Protein AF-A0A852ZZ56-F1 (afdb_monomer_lite)

Foldseek 3Di:
DDDDDDDDDDDPVVVVVLCVVCVVVVHDSVVSVVVVVVVVVVVVVVVCVVCVVVVVVVVVVVVVVVPDDDPPDDDPVNDDPVRVVVVLVVCCVVPNPPDDPPDPDDDD

Organism: NCBI:txid1892865

pLDDT: mean 88.09, std 14.0, range [38.62, 98.06]

Radius of gyration: 29.55 Å; chains: 1; bounding box: 65×54×64 Å

Structure (mmCIF, N/CA/C/O backbone):
data_AF-A0A852ZZ56-F1
#
_entry.id   AF-A0A852ZZ56-F1
#
loop_
_atom_site.group_PDB
_atom_site.id
_atom_site.type_symbol
_atom_site.label_atom_id
_atom_site.label_alt_id
_atom_site.label_comp_id
_atom_site.label_asym_id
_atom_site.label_entity_id
_atom_site.label_seq_id
_atom_site.pdbx_PDB_ins_code
_atom_site.Cartn_x
_atom_site.Cartn_y
_atom_site.Cartn_z
_atom_site.occupancy
_atom_site.B_iso_or_equiv
_atom_site.auth_seq_id
_atom_site.auth_comp_id
_atom_site.auth_asym_id
_atom_site.auth_atom_id
_atom_site.pdbx_PDB_model_num
ATOM 1 N N . MET A 1 1 ? -12.344 -23.545 17.118 1.00 56.12 1 MET A N 1
ATOM 2 C CA . MET A 1 1 ? -10.995 -22.936 17.160 1.00 56.12 1 MET A CA 1
ATOM 3 C C . MET A 1 1 ? -10.844 -22.202 18.484 1.00 56.12 1 MET A C 1
ATOM 5 O O . MET A 1 1 ? -11.800 -21.551 18.895 1.00 56.12 1 MET A O 1
ATOM 9 N N . ALA A 1 2 ? -9.708 -22.330 19.171 1.00 80.38 2 ALA A N 1
ATOM 10 C CA . ALA A 1 2 ? -9.452 -21.557 20.388 1.00 80.38 2 ALA A CA 1
ATOM 11 C C . ALA A 1 2 ? -9.250 -20.074 20.033 1.00 80.38 2 ALA A C 1
ATOM 13 O O . ALA A 1 2 ? -8.633 -19.765 19.016 1.00 80.38 2 ALA A O 1
ATOM 14 N N . LYS A 1 3 ? -9.789 -19.159 20.848 1.00 85.00 3 LYS A N 1
ATOM 15 C CA . LYS A 1 3 ? -9.543 -17.720 20.6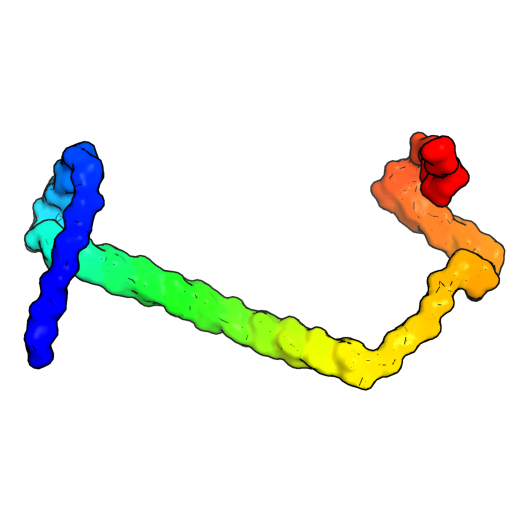86 1.00 85.00 3 LYS A CA 1
ATOM 16 C C . LYS A 1 3 ? -8.148 -17.394 21.226 1.00 85.00 3 LYS A C 1
ATOM 18 O O . LYS A 1 3 ? -7.864 -17.704 22.381 1.00 85.00 3 LYS A O 1
ATOM 23 N N . THR A 1 4 ? -7.310 -16.749 20.420 1.00 92.12 4 THR A N 1
ATOM 24 C CA . THR A 1 4 ? -6.006 -16.232 20.862 1.00 92.12 4 THR A CA 1
ATOM 25 C C . THR A 1 4 ? -6.195 -14.863 21.502 1.00 92.12 4 THR A C 1
ATOM 27 O O . THR A 1 4 ? -6.819 -13.982 20.911 1.00 92.12 4 THR A O 1
ATOM 30 N N . ARG A 1 5 ? -5.673 -14.676 22.717 1.00 92.50 5 ARG A N 1
ATOM 31 C CA . ARG A 1 5 ? -5.722 -13.388 23.416 1.00 92.50 5 ARG A CA 1
ATOM 32 C C . ARG A 1 5 ? -4.470 -12.579 23.101 1.00 92.50 5 ARG A C 1
ATOM 34 O O . ARG A 1 5 ? -3.363 -13.094 23.211 1.00 92.50 5 ARG A O 1
ATOM 41 N N . ILE A 1 6 ? -4.671 -11.308 22.777 1.00 91.00 6 ILE A N 1
ATOM 42 C CA . ILE A 1 6 ? -3.608 -10.328 22.561 1.00 91.00 6 ILE A CA 1
ATOM 43 C C . ILE A 1 6 ? -3.798 -9.219 23.599 1.00 91.00 6 ILE A C 1
ATOM 45 O O . ILE A 1 6 ? -4.931 -8.823 23.881 1.00 91.00 6 ILE A O 1
ATOM 49 N N . SER A 1 7 ? -2.700 -8.754 24.189 1.00 93.69 7 SER A N 1
ATOM 50 C CA . SER A 1 7 ? -2.687 -7.597 25.087 1.00 93.69 7 SER A CA 1
ATOM 51 C C . SER A 1 7 ? -2.060 -6.422 24.353 1.00 93.69 7 SER A C 1
ATOM 53 O O . SER A 1 7 ? -0.975 -6.561 23.795 1.00 93.69 7 SER A O 1
ATOM 55 N N . ILE A 1 8 ? -2.744 -5.280 24.354 1.00 91.44 8 ILE A N 1
ATOM 56 C CA . ILE A 1 8 ? -2.299 -4.057 23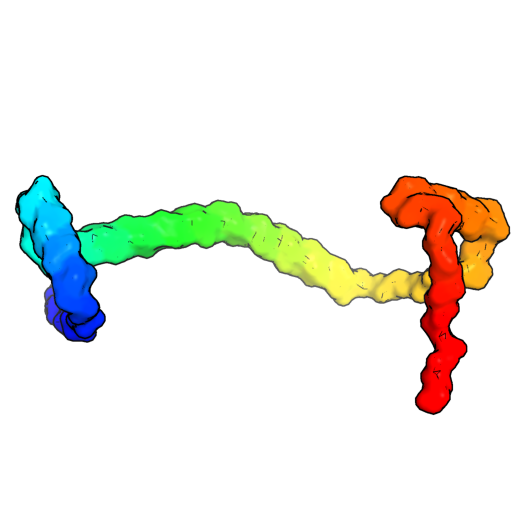.687 1.00 91.44 8 ILE A CA 1
ATOM 57 C C . ILE A 1 8 ? -2.326 -2.944 24.728 1.00 91.44 8 ILE A C 1
ATOM 59 O O . ILE A 1 8 ? -3.349 -2.735 25.383 1.00 91.44 8 ILE A O 1
ATOM 63 N N . SER A 1 9 ? -1.200 -2.258 24.890 1.00 95.19 9 SER A N 1
ATOM 64 C CA . SER A 1 9 ? -1.128 -1.040 25.692 1.00 95.19 9 SER A CA 1
ATOM 65 C C . SER A 1 9 ? -1.582 0.136 24.839 1.00 95.19 9 SER A C 1
ATOM 67 O O . SER A 1 9 ? -1.158 0.264 23.693 1.00 95.19 9 SER A O 1
ATOM 69 N N . LEU A 1 10 ? -2.445 0.976 25.399 1.00 94.88 10 LEU A N 1
ATOM 70 C CA . LEU A 1 10 ? -2.974 2.165 24.744 1.00 94.88 10 LEU A CA 1
ATOM 71 C C . LEU A 1 10 ? -2.720 3.370 25.636 1.00 94.88 10 LEU A C 1
ATOM 73 O O . LEU A 1 10 ? -2.794 3.257 26.864 1.00 94.88 10 LEU A O 1
ATOM 77 N N . ASP A 1 11 ? -2.498 4.520 25.012 1.00 97.69 11 ASP A N 1
ATOM 78 C CA . ASP A 1 11 ? -2.530 5.780 25.738 1.00 97.69 11 ASP A CA 1
ATOM 79 C C . ASP A 1 11 ? -3.932 5.996 26.337 1.00 97.69 11 ASP A C 1
ATOM 81 O O . ASP A 1 11 ? -4.934 5.638 25.700 1.00 97.69 11 ASP A O 1
ATOM 85 N N . PRO A 1 12 ? -4.050 6.582 27.544 1.00 97.31 12 PRO A N 1
ATOM 86 C CA . PRO A 1 12 ? -5.340 6.737 28.218 1.00 97.31 12 PRO A CA 1
ATOM 87 C C . PRO A 1 12 ? -6.392 7.463 27.369 1.00 97.31 12 PRO A C 1
ATOM 89 O O . PRO A 1 12 ? -7.543 7.032 27.310 1.00 97.31 12 PRO A O 1
ATOM 92 N N . GLU A 1 13 ? -5.987 8.516 26.655 1.00 97.75 13 GLU A N 1
ATOM 93 C CA . GLU A 1 13 ? -6.870 9.272 25.759 1.00 97.75 13 GLU A CA 1
ATOM 94 C C . GLU A 1 13 ? -7.363 8.418 24.586 1.00 97.75 13 GLU A C 1
ATOM 96 O O . GLU A 1 13 ? -8.537 8.459 24.216 1.00 97.75 13 GLU A O 1
ATOM 101 N N . GLN A 1 14 ? -6.483 7.595 24.014 1.00 96.94 14 GLN A N 1
ATOM 102 C CA . GLN A 1 14 ? -6.843 6.696 22.924 1.00 96.94 14 GLN A CA 1
ATOM 103 C C . GLN A 1 14 ? -7.815 5.612 23.404 1.00 96.94 14 GLN A C 1
ATOM 105 O O . GLN A 1 14 ? -8.788 5.306 22.712 1.00 96.94 14 GLN A O 1
ATOM 110 N N . ALA A 1 15 ? -7.589 5.064 24.601 1.00 96.81 15 ALA A N 1
ATOM 111 C CA . ALA A 1 15 ? -8.470 4.074 25.208 1.00 96.81 15 ALA A CA 1
ATOM 112 C C . ALA A 1 15 ? -9.878 4.631 25.482 1.00 96.81 15 ALA A C 1
ATOM 114 O O . ALA A 1 15 ? -10.858 3.907 25.299 1.00 96.81 15 ALA A O 1
ATOM 115 N N . GLU A 1 16 ? -9.991 5.897 25.900 1.00 97.62 16 GLU A N 1
ATOM 116 C CA . GLU A 1 16 ? -11.284 6.572 26.080 1.00 97.62 16 GLU A CA 1
ATOM 117 C C . GLU A 1 16 ? -12.002 6.757 24.745 1.00 97.62 16 GLU A C 1
ATOM 119 O O . GLU A 1 16 ? -13.128 6.294 24.576 1.00 97.62 16 GLU A O 1
ATOM 124 N N . ARG A 1 17 ? -11.311 7.315 23.745 1.00 97.69 17 ARG A N 1
ATOM 125 C CA . ARG A 1 17 ? -11.881 7.502 22.405 1.00 97.69 17 ARG A CA 1
ATOM 126 C C . ARG A 1 17 ? -12.382 6.185 21.816 1.00 97.69 17 ARG A C 1
ATOM 128 O O . ARG A 1 17 ? -13.473 6.131 21.257 1.00 97.69 17 ARG A O 1
ATOM 135 N N . ILE A 1 18 ? -11.619 5.100 21.947 1.00 96.94 18 ILE A N 1
ATOM 136 C CA . ILE A 1 18 ? -12.050 3.782 21.462 1.00 96.94 18 ILE A CA 1
ATOM 137 C C . ILE A 1 18 ? -13.311 3.310 22.199 1.00 96.94 18 ILE A C 1
ATOM 139 O O . ILE A 1 18 ? -14.218 2.791 21.550 1.00 96.94 18 ILE A O 1
ATOM 143 N N . ARG A 1 19 ? -13.397 3.509 23.521 1.00 96.94 19 ARG A N 1
ATOM 144 C CA . ARG A 1 19 ? -14.588 3.158 24.311 1.00 96.94 19 ARG A CA 1
ATOM 145 C C . ARG A 1 19 ? -15.825 3.918 23.848 1.00 96.94 19 ARG A C 1
ATOM 147 O O . ARG A 1 19 ? -16.821 3.274 23.532 1.00 96.94 19 ARG A O 1
ATOM 154 N N . GLU A 1 20 ? -15.740 5.237 23.712 1.00 98.06 20 GLU A N 1
ATOM 155 C CA . GLU A 1 20 ? -16.856 6.066 23.235 1.00 98.06 20 GLU A CA 1
ATOM 156 C C . GLU A 1 20 ? -17.332 5.650 21.834 1.00 98.06 20 GLU A C 1
ATOM 158 O O . GLU A 1 20 ? -18.526 5.644 21.531 1.00 98.06 20 GLU A O 1
ATOM 163 N N . HIS A 1 21 ? -16.396 5.302 20.947 1.00 97.62 21 HIS A N 1
ATOM 164 C CA . HIS A 1 21 ? -16.724 4.850 19.598 1.00 97.62 21 HIS A CA 1
ATOM 165 C C . HIS A 1 21 ? -17.361 3.461 19.568 1.00 97.62 21 HIS A C 1
ATOM 167 O O . HIS A 1 21 ? -18.324 3.263 18.824 1.00 97.62 21 HIS A O 1
ATOM 173 N N . ALA A 1 22 ? -16.862 2.530 20.379 1.00 97.62 22 ALA A N 1
ATOM 174 C CA . ALA A 1 22 ? -17.455 1.208 20.525 1.00 97.62 22 ALA A CA 1
ATOM 175 C C . ALA A 1 22 ? -18.883 1.309 21.082 1.00 97.62 22 ALA A C 1
ATOM 177 O O . ALA A 1 22 ? -19.807 0.733 20.509 1.00 97.62 22 ALA A O 1
ATOM 178 N N . GLU A 1 23 ? -19.086 2.128 22.118 1.00 97.62 23 GLU A N 1
ATOM 179 C CA . GLU A 1 23 ? -20.399 2.371 22.717 1.00 97.62 23 GLU A CA 1
ATOM 180 C C . GLU A 1 23 ? -21.384 2.974 21.709 1.00 97.62 23 GLU A C 1
ATOM 182 O O . GLU A 1 23 ? -22.495 2.468 21.550 1.00 97.62 23 GLU A O 1
ATOM 187 N N . ARG A 1 24 ? -20.963 3.991 20.946 1.00 97.12 24 ARG A N 1
ATOM 188 C CA . ARG A 1 24 ? -21.792 4.602 19.893 1.00 97.12 24 ARG A CA 1
ATOM 189 C C . ARG A 1 24 ? -22.176 3.617 18.790 1.00 97.12 24 ARG A C 1
ATOM 191 O O . ARG A 1 24 ? -23.235 3.760 18.185 1.00 97.12 24 ARG A O 1
ATOM 198 N N . ALA A 1 25 ? -21.320 2.635 18.521 1.00 95.75 25 ALA A N 1
ATOM 199 C CA . ALA A 1 25 ? -21.591 1.554 17.581 1.00 95.75 25 ALA A CA 1
ATOM 200 C C . ALA A 1 25 ? -22.423 0.408 18.195 1.00 95.75 25 ALA A C 1
ATOM 202 O O . ALA A 1 25 ? -22.781 -0.524 17.478 1.00 95.75 25 ALA A O 1
ATOM 203 N N . GLY A 1 26 ? -22.730 0.452 19.498 1.00 97.38 26 GLY A N 1
ATOM 204 C CA . GLY A 1 26 ? -23.416 -0.627 20.213 1.00 97.38 26 GLY A CA 1
ATOM 205 C C . GLY A 1 26 ? -22.572 -1.898 20.347 1.00 97.38 26 GLY A C 1
ATOM 206 O O . GLY A 1 26 ? -23.120 -2.997 20.409 1.00 97.38 26 GLY A O 1
ATOM 207 N N . MET A 1 27 ? -21.244 -1.765 20.343 1.00 97.12 27 MET A N 1
ATOM 208 C CA . MET A 1 27 ? -20.287 -2.873 20.349 1.00 97.12 27 MET A CA 1
ATOM 209 C C . MET A 1 27 ? -19.447 -2.868 21.625 1.00 97.12 27 MET A C 1
ATOM 211 O O . MET A 1 27 ? -19.145 -1.817 22.189 1.00 97.12 27 MET A O 1
ATOM 215 N N . ASP A 1 28 ? -18.998 -4.046 22.057 1.00 96.75 28 ASP A N 1
ATOM 216 C CA . ASP A 1 28 ? -17.925 -4.113 23.043 1.00 96.75 28 ASP A CA 1
ATOM 217 C C . ASP A 1 28 ? -16.591 -3.669 22.419 1.00 96.75 28 ASP A C 1
ATOM 219 O O . ASP A 1 28 ? -16.368 -3.802 21.213 1.00 96.75 28 ASP A O 1
ATOM 223 N N . VAL A 1 29 ? -15.676 -3.161 23.248 1.00 95.50 29 VAL A N 1
ATOM 224 C CA . VAL A 1 29 ? -14.373 -2.642 22.795 1.00 95.50 29 VAL A CA 1
ATOM 225 C C . VAL A 1 29 ? -13.578 -3.686 22.011 1.00 95.50 29 VAL A C 1
ATOM 227 O O . VAL A 1 29 ? -12.927 -3.350 21.023 1.00 95.50 29 VAL A O 1
ATOM 230 N N . SER A 1 30 ? -13.625 -4.955 22.427 1.00 94.12 30 SER A N 1
ATOM 231 C CA . SER A 1 30 ? -12.860 -6.008 21.761 1.00 94.12 30 SER A CA 1
ATOM 232 C C . SER A 1 30 ? -13.436 -6.342 20.384 1.00 94.12 30 SER A C 1
ATOM 234 O O . SER A 1 30 ? -12.676 -6.451 19.426 1.00 94.12 30 SER A O 1
ATOM 236 N N . ALA A 1 31 ? -14.762 -6.411 20.243 1.00 95.12 31 ALA A N 1
ATOM 237 C CA . ALA A 1 31 ? -15.428 -6.596 18.960 1.00 95.12 31 ALA A CA 1
ATOM 238 C C . ALA A 1 31 ? -15.247 -5.386 18.043 1.00 95.12 31 ALA A C 1
ATOM 240 O O . ALA A 1 31 ? -15.025 -5.562 16.846 1.00 95.12 31 ALA A O 1
ATOM 241 N N . TYR A 1 32 ? -15.295 -4.171 18.594 1.00 96.69 32 TYR A N 1
ATOM 242 C CA . TYR A 1 32 ? -15.036 -2.948 17.842 1.00 96.69 32 TYR A CA 1
ATOM 243 C C . TYR A 1 32 ? -13.616 -2.946 17.263 1.00 96.69 32 TYR A C 1
ATOM 245 O O . TYR A 1 32 ? -13.440 -2.740 16.063 1.00 96.69 32 TYR A O 1
ATOM 253 N N . LEU A 1 33 ? -12.607 -3.259 18.084 1.00 95.50 33 LEU A N 1
ATOM 254 C CA . LEU A 1 33 ? -11.213 -3.345 17.641 1.00 95.50 33 LEU A CA 1
ATOM 255 C C . LEU A 1 33 ? -10.998 -4.443 16.597 1.00 95.50 33 LEU A C 1
ATOM 257 O O . LEU A 1 33 ? -10.334 -4.203 15.593 1.00 95.50 33 LEU A O 1
ATOM 261 N N . VAL A 1 34 ? -11.583 -5.628 16.793 1.00 95.12 34 VAL A N 1
ATOM 262 C CA . VAL A 1 34 ? -11.484 -6.727 15.819 1.00 95.12 34 VAL A CA 1
ATOM 263 C C . VAL A 1 34 ? -12.134 -6.346 14.488 1.00 95.12 34 VAL A C 1
ATOM 265 O O . VAL A 1 34 ? -11.562 -6.614 13.431 1.00 95.12 34 VAL A O 1
ATOM 268 N N . ASN A 1 35 ? -13.304 -5.702 14.519 1.00 96.06 35 ASN A N 1
ATOM 269 C CA . ASN A 1 35 ? -13.986 -5.239 13.313 1.00 96.06 35 ASN A CA 1
ATOM 270 C C . ASN A 1 35 ? -13.151 -4.190 12.570 1.00 96.06 35 ASN A C 1
ATOM 272 O O . ASN A 1 35 ? -12.909 -4.342 11.374 1.00 96.06 35 ASN A O 1
ATOM 276 N N . ALA A 1 36 ? -12.659 -3.177 13.286 1.00 96.19 36 ALA A N 1
ATOM 277 C CA . ALA A 1 36 ? -11.819 -2.133 12.714 1.00 96.19 36 ALA A CA 1
ATOM 278 C C . ALA A 1 36 ? -10.535 -2.709 12.098 1.00 96.19 36 ALA A C 1
ATOM 280 O O . ALA A 1 36 ? -10.208 -2.382 10.960 1.00 96.19 36 ALA A O 1
ATOM 281 N N . ALA A 1 37 ? -9.854 -3.620 12.800 1.00 95.69 37 ALA A N 1
ATOM 282 C CA . ALA A 1 37 ? -8.657 -4.280 12.288 1.00 95.69 37 ALA A CA 1
ATOM 283 C C . ALA A 1 37 ? -8.954 -5.106 11.028 1.00 95.69 37 ALA A C 1
ATOM 285 O O . ALA A 1 37 ? -8.222 -5.019 10.050 1.00 95.69 37 ALA A O 1
ATOM 286 N N . THR A 1 38 ? -10.060 -5.854 11.015 1.00 96.31 38 THR A N 1
ATOM 287 C CA . THR A 1 38 ? -10.453 -6.672 9.855 1.00 96.31 38 THR A CA 1
ATOM 288 C C . THR A 1 38 ? -10.777 -5.803 8.641 1.00 96.31 38 THR A C 1
ATOM 290 O O . THR A 1 38 ? -10.404 -6.144 7.522 1.00 96.31 38 THR A O 1
ATOM 293 N N . ARG A 1 39 ? -11.444 -4.662 8.851 1.00 96.25 39 ARG A N 1
ATOM 294 C CA . ARG A 1 39 ? -11.703 -3.688 7.784 1.00 96.25 39 ARG A CA 1
ATOM 295 C C . ARG A 1 39 ? -10.412 -3.086 7.246 1.00 96.25 39 ARG A C 1
ATOM 297 O O . ARG A 1 39 ? -10.237 -3.068 6.037 1.00 96.25 39 ARG A O 1
ATOM 304 N N . GLN A 1 40 ? -9.502 -2.682 8.131 1.00 97.06 40 GLN A N 1
ATOM 305 C CA . GLN A 1 40 ? -8.199 -2.158 7.732 1.00 97.06 40 GLN A CA 1
ATOM 306 C C . GLN A 1 40 ? -7.410 -3.181 6.905 1.00 97.06 40 GLN A C 1
ATOM 308 O O . GLN A 1 40 ? -6.854 -2.821 5.875 1.00 97.06 40 GLN A O 1
ATOM 313 N N . MET A 1 41 ? -7.396 -4.452 7.320 1.00 96.50 41 MET A N 1
ATOM 314 C CA . MET A 1 41 ? -6.745 -5.528 6.566 1.00 96.50 41 MET A CA 1
ATOM 315 C C . MET A 1 41 ? -7.367 -5.689 5.179 1.00 96.50 41 MET A C 1
ATOM 317 O O . MET A 1 41 ? -6.649 -5.674 4.191 1.00 96.50 41 MET A O 1
ATOM 321 N N . ALA A 1 42 ? -8.698 -5.754 5.087 1.00 96.88 42 ALA A N 1
ATOM 322 C CA . ALA A 1 42 ? -9.381 -5.887 3.802 1.00 96.88 42 ALA A CA 1
ATOM 323 C C . ALA A 1 42 ? -9.132 -4.689 2.867 1.00 96.88 42 ALA A C 1
ATOM 325 O O . ALA A 1 42 ? -8.992 -4.869 1.659 1.00 96.88 42 ALA A O 1
ATOM 326 N N . GLU A 1 43 ? -9.081 -3.472 3.411 1.00 96.44 43 GLU A N 1
ATOM 327 C CA . GLU A 1 43 ? -8.761 -2.260 2.652 1.00 96.44 43 GLU A CA 1
ATOM 328 C C . GLU A 1 43 ? -7.314 -2.290 2.138 1.00 96.44 43 GLU A C 1
ATOM 330 O O . GLU A 1 43 ? -7.080 -2.000 0.964 1.00 96.44 43 GLU A O 1
ATOM 335 N N . THR A 1 44 ? -6.354 -2.698 2.973 1.00 95.81 44 THR A N 1
ATOM 336 C CA . THR A 1 44 ? -4.951 -2.866 2.568 1.00 95.81 44 THR A CA 1
ATOM 337 C C . THR A 1 44 ? -4.791 -3.966 1.517 1.00 95.81 44 THR A C 1
ATOM 339 O O . THR A 1 44 ? -4.220 -3.697 0.463 1.00 95.81 44 THR A O 1
ATOM 342 N N . ASP A 1 45 ? -5.369 -5.150 1.729 1.00 95.50 45 ASP A N 1
ATOM 343 C CA . ASP A 1 45 ? -5.314 -6.265 0.775 1.00 95.50 45 ASP A CA 1
ATOM 344 C C . ASP A 1 45 ? -5.910 -5.864 -0.586 1.00 95.50 45 ASP A C 1
ATOM 346 O O . ASP A 1 45 ? -5.385 -6.208 -1.646 1.00 95.50 45 ASP A O 1
ATOM 350 N N . ALA A 1 46 ? -7.009 -5.100 -0.579 1.00 94.38 46 ALA A N 1
ATOM 351 C CA . ALA A 1 46 ? -7.638 -4.608 -1.801 1.00 94.38 46 ALA A CA 1
ATOM 352 C C . ALA A 1 46 ? -6.773 -3.578 -2.541 1.00 94.38 46 ALA A C 1
ATOM 354 O O . ALA A 1 46 ? -6.817 -3.526 -3.773 1.00 94.38 46 ALA A O 1
ATOM 355 N N . LEU A 1 47 ? -6.009 -2.753 -1.822 1.00 92.94 47 LEU A N 1
ATOM 356 C CA . LEU A 1 47 ? -5.042 -1.834 -2.424 1.00 92.94 47 LEU A CA 1
ATOM 357 C C . LEU A 1 47 ? -3.864 -2.606 -3.021 1.00 92.94 47 LEU A C 1
ATOM 359 O O . LEU A 1 47 ? -3.548 -2.414 -4.192 1.00 92.94 47 LEU A O 1
ATOM 363 N N . GLU A 1 48 ? -3.264 -3.527 -2.271 1.00 93.81 48 GLU A N 1
ATOM 364 C CA . GLU A 1 48 ? -2.157 -4.360 -2.756 1.00 93.81 48 GLU A CA 1
ATOM 365 C C . GLU A 1 48 ? -2.559 -5.168 -3.998 1.00 93.81 48 GLU A C 1
ATOM 367 O O . GLU A 1 48 ? -1.841 -5.198 -5.000 1.00 93.81 48 GLU A O 1
ATOM 372 N N . ALA A 1 49 ? -3.764 -5.744 -4.000 1.00 93.50 49 ALA A N 1
ATOM 373 C CA . ALA A 1 49 ? -4.284 -6.468 -5.153 1.00 93.50 49 ALA A CA 1
ATOM 374 C C . ALA A 1 49 ? -4.404 -5.583 -6.407 1.00 93.50 49 ALA A C 1
ATOM 376 O O . ALA A 1 49 ? -4.160 -6.071 -7.515 1.00 93.50 49 ALA A O 1
ATOM 377 N N . GLN A 1 50 ? -4.745 -4.297 -6.263 1.00 93.00 50 GLN A N 1
ATOM 378 C CA . GLN A 1 50 ? -4.826 -3.366 -7.396 1.00 93.00 50 GLN A CA 1
ATOM 379 C C . GLN A 1 50 ? -3.458 -3.120 -8.037 1.00 93.00 50 GLN A C 1
ATOM 381 O O . GLN A 1 50 ? -3.362 -3.102 -9.266 1.00 93.00 50 GLN A O 1
ATOM 386 N N . PHE A 1 51 ? -2.406 -2.982 -7.228 1.00 93.94 51 PHE A N 1
ATOM 387 C CA . PHE A 1 51 ? -1.053 -2.714 -7.723 1.00 93.94 51 PHE A CA 1
ATOM 388 C C . PHE A 1 51 ? -0.305 -3.971 -8.173 1.00 93.94 51 PHE A C 1
ATOM 390 O O . PHE A 1 51 ? 0.529 -3.878 -9.070 1.00 93.94 51 PHE A O 1
ATOM 397 N N . SER A 1 52 ? -0.697 -5.157 -7.694 1.00 95.50 52 SER A N 1
ATOM 398 C CA . SER A 1 52 ? -0.039 -6.433 -8.023 1.00 95.50 52 SER A CA 1
ATOM 399 C C . SER A 1 52 ? 0.177 -6.680 -9.524 1.00 95.50 52 SER A C 1
ATOM 401 O O . SER A 1 52 ? 1.195 -7.238 -9.933 1.00 95.50 52 SER A O 1
ATOM 403 N N . ARG A 1 53 ? -0.764 -6.249 -10.375 1.00 92.00 53 ARG A N 1
ATOM 404 C CA . ARG A 1 53 ? -0.643 -6.390 -11.835 1.00 92.00 53 ARG A CA 1
ATOM 405 C C . ARG A 1 53 ? 0.391 -5.443 -12.431 1.00 92.00 53 ARG A C 1
ATOM 407 O O . ARG A 1 53 ? 1.069 -5.824 -13.379 1.00 92.00 53 ARG A O 1
ATOM 414 N N . ILE A 1 54 ? 0.475 -4.223 -11.907 1.00 95.62 54 ILE A N 1
ATOM 415 C CA . ILE A 1 54 ? 1.452 -3.223 -12.344 1.00 95.62 54 ILE A CA 1
ATOM 416 C C . ILE A 1 54 ? 2.843 -3.680 -11.918 1.00 95.62 54 ILE A C 1
ATOM 418 O O . ILE A 1 54 ? 3.740 -3.709 -12.753 1.00 95.62 54 ILE A O 1
ATOM 422 N N . ASP A 1 55 ? 2.994 -4.142 -10.679 1.00 96.75 55 ASP A N 1
ATOM 423 C CA . ASP A 1 55 ? 4.266 -4.663 -10.174 1.00 96.75 55 ASP A CA 1
ATOM 424 C C . ASP A 1 55 ? 4.739 -5.872 -10.990 1.00 96.75 55 ASP A C 1
ATOM 426 O O . ASP A 1 55 ? 5.905 -5.951 -11.368 1.00 96.75 55 ASP A O 1
ATOM 430 N N . ALA A 1 56 ? 3.827 -6.783 -11.351 1.00 96.06 56 ALA A N 1
ATOM 431 C CA . ALA A 1 56 ? 4.150 -7.906 -12.229 1.00 96.06 56 ALA A CA 1
ATOM 432 C C . ALA A 1 56 ? 4.577 -7.451 -13.636 1.00 96.06 56 ALA A C 1
ATOM 434 O O . ALA A 1 56 ? 5.492 -8.034 -14.216 1.00 96.06 56 ALA A O 1
ATOM 435 N N . ALA A 1 57 ? 3.935 -6.416 -14.188 1.00 97.25 57 ALA A N 1
ATOM 436 C CA . ALA A 1 57 ? 4.305 -5.858 -15.486 1.00 97.25 57 ALA A CA 1
ATOM 437 C C . ALA A 1 57 ? 5.678 -5.169 -15.443 1.00 97.25 57 ALA A C 1
ATOM 439 O O . ALA A 1 57 ? 6.476 -5.358 -16.359 1.00 97.25 57 ALA A O 1
ATOM 440 N N . ILE A 1 58 ? 5.973 -4.425 -14.373 1.00 96.94 58 ILE A N 1
ATOM 441 C CA . ILE A 1 58 ? 7.283 -3.804 -14.140 1.00 96.94 58 ILE A CA 1
ATOM 442 C C . ILE A 1 58 ? 8.352 -4.887 -14.017 1.00 96.94 58 ILE A C 1
ATOM 444 O O . ILE A 1 58 ? 9.324 -4.858 -14.762 1.00 96.94 58 ILE A O 1
ATOM 448 N N . ALA A 1 59 ? 8.140 -5.890 -13.162 1.00 97.50 59 ALA A N 1
ATOM 449 C CA . ALA A 1 59 ? 9.095 -6.977 -12.967 1.00 97.50 59 ALA A CA 1
ATOM 450 C C . ALA A 1 59 ? 9.370 -7.749 -14.269 1.00 97.50 59 ALA A C 1
ATOM 452 O O . ALA A 1 59 ? 10.509 -8.125 -14.541 1.00 97.50 59 ALA A O 1
ATOM 453 N N . ALA A 1 60 ? 8.343 -7.966 -15.098 1.00 97.12 60 ALA A N 1
ATOM 454 C CA . ALA A 1 60 ? 8.512 -8.584 -16.409 1.00 97.12 60 ALA A CA 1
ATOM 455 C C . ALA A 1 60 ? 9.347 -7.706 -17.355 1.00 97.12 60 ALA A C 1
ATOM 457 O O . ALA A 1 60 ? 10.267 -8.212 -17.995 1.00 97.12 60 ALA A O 1
ATOM 458 N N . ALA A 1 61 ? 9.065 -6.401 -17.410 1.00 96.75 61 ALA A N 1
ATOM 459 C CA . ALA A 1 61 ? 9.807 -5.458 -18.243 1.00 96.75 61 ALA A CA 1
ATOM 460 C C . ALA A 1 61 ? 11.268 -5.307 -17.789 1.00 96.75 61 ALA A C 1
ATOM 462 O O . ALA A 1 61 ? 12.173 -5.276 -18.617 1.00 96.75 61 ALA A O 1
ATOM 463 N N . GLU A 1 62 ? 11.519 -5.263 -16.481 1.00 96.56 62 GLU A N 1
ATOM 464 C CA . GLU A 1 62 ? 12.869 -5.220 -15.915 1.00 96.56 62 GLU A CA 1
ATOM 465 C C . GLU A 1 62 ? 13.645 -6.506 -16.209 1.00 96.56 62 GLU A C 1
ATOM 467 O O . GLU A 1 62 ? 14.820 -6.445 -16.566 1.00 96.56 62 GLU A O 1
ATOM 472 N N . ALA A 1 63 ? 12.995 -7.669 -16.116 1.00 96.25 63 ALA A N 1
ATOM 473 C CA . ALA A 1 63 ? 13.610 -8.942 -16.473 1.00 96.25 63 ALA A CA 1
ATOM 474 C C . ALA A 1 63 ? 13.946 -9.022 -17.972 1.00 96.25 63 ALA A C 1
ATOM 476 O O . ALA A 1 63 ? 15.019 -9.507 -18.330 1.00 96.25 63 ALA A O 1
ATOM 477 N N . GLU A 1 64 ? 13.061 -8.526 -18.844 1.00 95.19 64 GLU A N 1
ATOM 478 C CA . GLU A 1 64 ? 13.324 -8.422 -20.283 1.00 95.19 64 GLU A CA 1
ATOM 479 C C . GLU A 1 64 ? 14.502 -7.480 -20.559 1.00 95.19 64 GLU A C 1
ATOM 481 O O . GLU A 1 64 ? 15.447 -7.864 -21.246 1.00 95.19 64 GLU A O 1
ATOM 486 N N . ALA A 1 65 ? 14.500 -6.286 -19.961 1.00 91.56 65 ALA A N 1
ATOM 487 C CA . ALA A 1 65 ? 15.576 -5.313 -20.108 1.00 91.56 65 ALA A CA 1
ATOM 488 C C . ALA A 1 65 ? 16.924 -5.853 -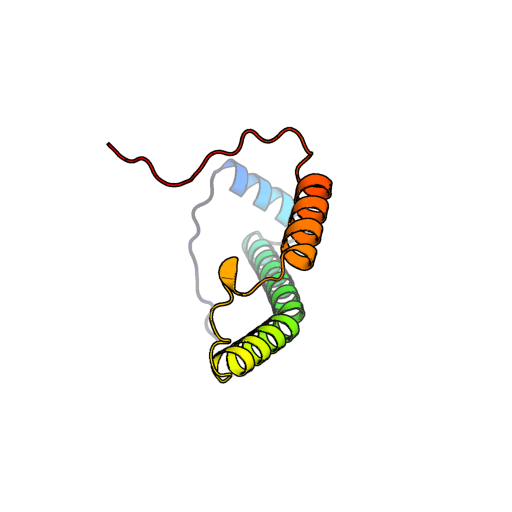19.605 1.00 91.56 65 ALA A C 1
ATOM 490 O O . ALA A 1 65 ? 17.944 -5.662 -20.262 1.00 91.56 65 ALA A O 1
ATOM 491 N N . ALA A 1 66 ? 16.936 -6.574 -18.481 1.00 91.81 66 ALA A N 1
ATOM 492 C CA . ALA A 1 66 ? 18.140 -7.200 -17.940 1.00 91.81 66 ALA A CA 1
ATOM 493 C C . ALA A 1 66 ? 18.701 -8.317 -18.841 1.00 91.81 66 ALA A C 1
ATOM 495 O O . ALA A 1 66 ? 19.890 -8.625 -18.760 1.00 91.81 66 ALA A O 1
ATOM 496 N N . ALA A 1 67 ? 17.864 -8.933 -19.683 1.00 92.88 67 ALA A N 1
ATOM 497 C CA . ALA A 1 67 ? 18.282 -9.951 -20.644 1.00 92.88 67 ALA A CA 1
ATOM 498 C C . ALA A 1 67 ? 18.825 -9.357 -21.956 1.00 92.88 67 ALA A C 1
ATOM 500 O O . ALA A 1 67 ? 19.495 -10.064 -22.716 1.00 92.88 67 ALA A O 1
ATOM 501 N N . LEU A 1 68 ? 18.545 -8.082 -22.240 1.00 90.25 68 LEU A N 1
ATOM 502 C CA . LEU A 1 68 ? 19.092 -7.400 -23.405 1.00 90.25 68 LEU A CA 1
ATOM 503 C C . LEU A 1 68 ? 20.582 -7.088 -23.195 1.00 90.25 68 LEU A C 1
ATOM 505 O O . LEU A 1 68 ? 21.010 -6.787 -22.078 1.00 90.25 68 LEU A O 1
ATOM 509 N N . PRO A 1 69 ? 21.399 -7.126 -24.264 1.00 89.62 69 PRO A N 1
ATOM 510 C CA . PRO A 1 69 ? 22.750 -6.594 -24.201 1.00 89.62 69 PRO A CA 1
ATOM 511 C C . PRO A 1 69 ? 22.693 -5.134 -23.760 1.00 89.62 69 PRO A C 1
ATOM 513 O O . PRO A 1 69 ? 21.851 -4.379 -24.254 1.00 89.62 69 PRO A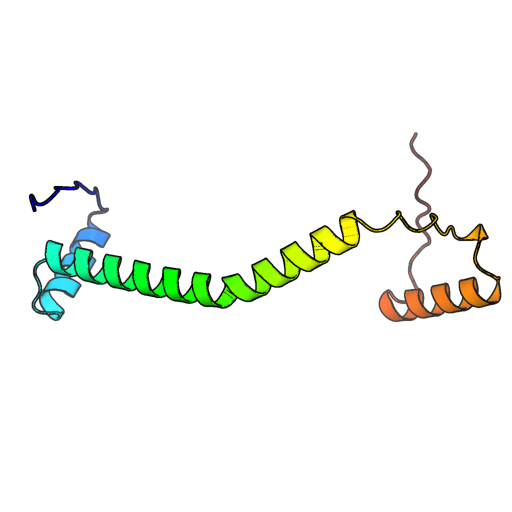 O 1
ATOM 516 N N . GLN A 1 70 ? 23.602 -4.728 -22.873 1.00 82.25 70 GLN A N 1
ATOM 517 C CA . GLN A 1 70 ? 23.741 -3.309 -22.572 1.00 82.25 70 GLN A CA 1
ATOM 518 C C . GLN A 1 70 ? 24.016 -2.571 -23.888 1.00 82.25 70 GLN A C 1
ATOM 520 O O . GLN A 1 70 ? 24.901 -2.999 -24.641 1.00 82.25 70 GLN A O 1
ATOM 525 N N . PRO A 1 71 ? 23.243 -1.518 -24.209 1.00 79.06 71 PRO A N 1
ATOM 526 C CA . PRO A 1 71 ? 23.538 -0.713 -25.378 1.00 79.06 71 PRO A CA 1
ATOM 527 C C . PRO A 1 71 ? 24.957 -0.161 -25.244 1.00 79.06 71 PRO A C 1
ATOM 529 O O . PRO A 1 71 ? 25.436 0.080 -24.133 1.00 79.06 71 PRO A O 1
ATOM 532 N N . ALA A 1 72 ? 25.633 0.011 -26.380 1.00 83.19 72 ALA A N 1
ATOM 533 C CA . ALA A 1 72 ? 26.927 0.672 -26.386 1.00 83.19 72 ALA A CA 1
ATOM 534 C C . ALA A 1 72 ? 26.787 2.033 -25.696 1.00 83.19 72 ALA A C 1
ATOM 536 O O . ALA A 1 72 ? 25.815 2.754 -25.933 1.00 83.19 72 ALA A O 1
ATOM 537 N N . GLU A 1 73 ? 27.733 2.347 -24.818 1.00 81.31 73 GLU A N 1
ATOM 538 C CA . GLU A 1 73 ? 27.770 3.642 -24.157 1.00 81.31 73 GLU A CA 1
ATOM 539 C C . GLU A 1 73 ? 27.975 4.713 -25.234 1.00 81.31 73 GLU A C 1
ATOM 541 O O . GLU A 1 73 ? 29.009 4.736 -25.897 1.00 81.31 73 GLU A O 1
ATOM 546 N N . VAL A 1 74 ? 26.946 5.533 -25.461 1.00 81.44 74 VAL A N 1
ATOM 547 C CA . VAL A 1 74 ? 26.997 6.646 -26.413 1.00 81.44 74 VAL A CA 1
ATOM 548 C C . VAL A 1 74 ? 27.531 7.854 -25.667 1.00 81.44 74 VAL A C 1
ATOM 550 O O . VAL A 1 74 ? 26.933 8.321 -24.696 1.00 81.44 74 VAL A O 1
ATOM 553 N N . THR A 1 75 ? 28.668 8.349 -26.122 1.00 83.38 75 THR A N 1
ATOM 554 C CA . THR A 1 75 ? 29.328 9.534 -25.587 1.00 83.38 75 THR A CA 1
ATOM 555 C C . THR A 1 75 ? 28.986 10.759 -26.428 1.00 83.38 75 THR A C 1
ATOM 557 O O . THR A 1 75 ? 28.445 10.655 -27.529 1.00 83.38 75 THR A 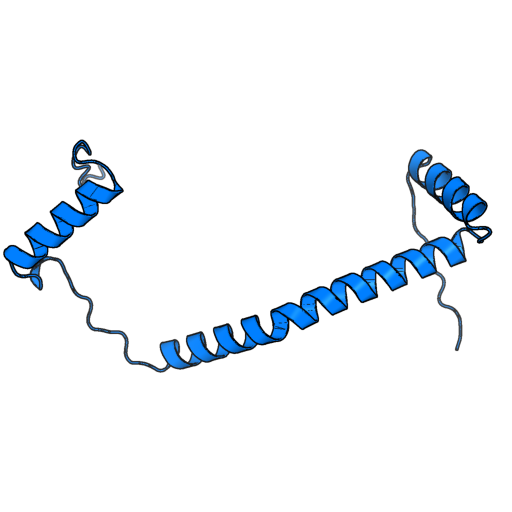O 1
ATOM 560 N N . GLU A 1 76 ? 29.317 11.955 -25.935 1.00 79.50 76 GLU A N 1
ATOM 561 C CA . GLU A 1 76 ? 29.175 13.169 -26.746 1.00 79.50 76 GLU A CA 1
ATOM 562 C C . GLU A 1 76 ? 29.986 13.087 -28.048 1.00 79.50 76 GLU A C 1
ATOM 564 O O . GLU A 1 76 ? 29.568 13.658 -29.050 1.00 79.50 76 GLU A O 1
ATOM 569 N N . ASP A 1 77 ? 31.106 12.361 -28.067 1.00 84.69 77 ASP A N 1
ATOM 570 C CA . ASP A 1 77 ? 31.961 12.219 -29.251 1.00 84.69 77 ASP A CA 1
ATOM 571 C C . ASP A 1 77 ? 31.306 11.399 -30.374 1.00 84.69 77 ASP A C 1
ATOM 573 O O . ASP A 1 77 ? 31.682 11.547 -31.537 1.00 84.69 77 ASP A O 1
ATOM 577 N N . ASP A 1 78 ? 30.286 10.601 -30.046 1.00 87.06 78 ASP A N 1
ATOM 578 C CA . ASP A 1 78 ? 29.499 9.827 -31.010 1.00 87.06 78 ASP A CA 1
ATOM 579 C C . ASP A 1 78 ? 28.403 10.664 -31.693 1.00 87.06 78 ASP A C 1
ATOM 581 O O . ASP A 1 78 ? 27.818 10.233 -32.688 1.00 87.06 78 ASP A O 1
ATOM 585 N N . LEU A 1 79 ? 28.127 11.869 -31.182 1.00 89.38 79 LEU A N 1
ATOM 586 C CA . LEU A 1 79 ? 27.151 12.791 -31.753 1.00 89.38 79 LEU A CA 1
ATOM 587 C C . LEU A 1 79 ? 27.784 13.654 -32.844 1.00 89.38 79 LEU A C 1
ATOM 589 O O . LEU A 1 79 ? 28.865 14.230 -32.685 1.00 89.38 79 LEU A O 1
ATOM 593 N N . THR A 1 80 ? 27.048 13.851 -33.932 1.00 92.38 80 THR A N 1
ATOM 594 C CA . THR A 1 80 ? 27.382 14.891 -34.905 1.00 92.38 80 THR A CA 1
ATOM 595 C C . THR A 1 80 ? 27.254 16.280 -34.276 1.00 92.38 80 THR A C 1
ATOM 597 O O . THR A 1 80 ? 26.504 16.501 -33.325 1.00 92.38 80 THR A O 1
ATOM 600 N N . GLU A 1 81 ? 27.948 17.270 -34.836 1.00 91.31 81 GLU A N 1
ATOM 601 C CA . GLU A 1 81 ? 27.860 18.654 -34.344 1.00 91.31 81 GLU A CA 1
ATOM 602 C C . GLU A 1 81 ? 26.437 19.225 -34.405 1.00 91.31 81 GLU A C 1
ATOM 604 O O . GLU A 1 81 ? 26.052 20.055 -33.577 1.00 91.31 81 GLU A O 1
ATOM 609 N N . GLU A 1 82 ? 25.639 18.740 -35.356 1.00 92.44 82 GLU A N 1
ATOM 610 C CA . GLU A 1 82 ? 24.228 19.080 -35.467 1.00 92.44 82 GLU A CA 1
ATOM 611 C C . GLU A 1 82 ? 23.404 18.465 -34.328 1.00 92.44 82 GLU A C 1
ATOM 613 O O . GLU A 1 82 ? 22.642 19.175 -33.676 1.00 92.44 82 GLU A O 1
ATOM 618 N N . GLU A 1 83 ? 23.606 17.186 -34.009 1.00 91.56 83 GLU A N 1
ATOM 619 C CA . GLU A 1 83 ? 22.932 16.528 -32.880 1.00 91.56 83 GLU A CA 1
ATOM 620 C C . GLU A 1 83 ? 23.345 17.144 -31.541 1.00 91.56 83 GLU A C 1
ATOM 622 O O . GLU A 1 83 ? 22.494 17.421 -30.698 1.00 91.56 83 GLU A O 1
ATOM 627 N N . LYS A 1 84 ? 24.630 17.475 -31.358 1.00 91.19 84 LYS A N 1
ATOM 628 C CA . LYS A 1 84 ? 25.102 18.204 -30.169 1.00 91.19 84 LYS A CA 1
ATOM 629 C C . LYS A 1 84 ? 24.409 19.555 -30.020 1.00 91.19 84 LYS A C 1
ATOM 631 O O . LYS A 1 84 ? 24.085 19.970 -28.908 1.00 91.19 84 LYS A O 1
ATOM 636 N N . ARG A 1 85 ? 24.193 20.270 -31.128 1.00 90.94 85 ARG A N 1
ATOM 637 C CA . ARG A 1 85 ? 23.474 21.551 -31.134 1.00 90.94 85 ARG A CA 1
ATOM 638 C C . ARG A 1 85 ? 22.012 21.366 -30.735 1.00 90.94 85 ARG A C 1
ATOM 640 O O . ARG A 1 85 ? 21.538 22.125 -29.897 1.00 90.94 85 ARG A O 1
ATOM 647 N N . GLN A 1 86 ? 21.348 20.343 -31.267 1.00 91.19 86 GLN A N 1
ATOM 648 C CA . GLN A 1 86 ? 19.958 20.018 -30.940 1.00 91.19 86 GLN A CA 1
ATOM 649 C C . GLN A 1 86 ? 19.787 19.601 -29.474 1.00 91.19 86 GLN A C 1
ATOM 651 O O . GLN A 1 86 ? 18.862 20.062 -28.809 1.00 91.19 86 GLN A O 1
ATOM 656 N N . VAL A 1 87 ? 20.702 18.786 -28.939 1.00 90.38 87 VAL A N 1
ATOM 657 C CA . VAL A 1 87 ? 20.694 18.400 -27.520 1.00 90.38 87 VAL A CA 1
ATOM 658 C C . VAL A 1 87 ? 20.874 19.627 -26.628 1.00 90.38 87 VAL A C 1
ATOM 660 O O . VAL A 1 87 ? 20.105 19.796 -25.685 1.00 90.38 87 VAL A O 1
ATOM 663 N N . ARG A 1 88 ? 21.830 20.517 -26.936 1.00 89.88 88 ARG A N 1
ATOM 664 C CA . ARG A 1 88 ? 22.014 21.772 -26.182 1.00 89.88 88 ARG A CA 1
ATOM 665 C C . ARG A 1 88 ? 20.757 22.635 -26.198 1.00 89.88 88 ARG A C 1
ATOM 667 O O . ARG A 1 88 ? 20.315 23.060 -25.142 1.00 89.88 88 ARG A O 1
ATOM 674 N N . GLU A 1 89 ? 20.142 22.821 -27.363 1.00 91.19 89 GLU A N 1
ATOM 675 C CA . GLU A 1 89 ? 18.907 23.599 -27.497 1.00 91.19 89 GLU A CA 1
ATOM 676 C C . GLU A 1 89 ? 17.751 23.001 -26.673 1.00 91.19 89 GLU A C 1
ATOM 678 O O . GLU A 1 89 ? 17.035 23.729 -25.984 1.00 91.19 89 GLU A O 1
ATOM 683 N N . ALA A 1 90 ? 17.601 21.673 -26.671 1.00 91.00 90 ALA A N 1
ATOM 684 C CA . ALA A 1 90 ? 16.588 20.985 -25.871 1.00 91.00 90 ALA A CA 1
ATOM 685 C C . ALA A 1 90 ? 16.856 21.090 -24.359 1.00 91.00 90 ALA A C 1
ATOM 687 O O . ALA A 1 90 ? 15.929 21.292 -23.572 1.00 91.00 90 ALA A O 1
ATOM 688 N N . VAL A 1 91 ? 18.119 20.977 -23.942 1.00 90.56 91 VAL A N 1
ATOM 689 C CA . VAL A 1 91 ? 18.529 21.141 -22.541 1.00 90.56 91 VAL A CA 1
ATOM 690 C C . VAL A 1 91 ? 18.294 22.581 -22.081 1.00 90.56 91 VAL A C 1
ATOM 692 O O . VAL A 1 91 ? 17.711 22.787 -21.016 1.00 90.56 91 VAL A O 1
ATOM 695 N N . ASP A 1 92 ? 18.660 23.571 -22.893 1.00 89.94 92 ASP A N 1
ATOM 696 C CA . ASP A 1 92 ? 18.470 24.993 -22.593 1.00 89.94 92 ASP A CA 1
ATOM 697 C C . ASP A 1 92 ? 16.982 25.372 -22.523 1.00 89.94 92 ASP A C 1
ATOM 699 O O . ASP A 1 92 ? 16.598 26.224 -21.721 1.00 89.94 92 ASP A O 1
ATOM 703 N N . LEU A 1 93 ? 16.119 24.701 -23.293 1.00 89.75 93 LEU A N 1
ATOM 704 C CA . LEU A 1 93 ? 14.666 24.869 -23.210 1.00 89.75 93 LEU A CA 1
ATOM 705 C C . LEU A 1 93 ? 14.094 24.386 -21.866 1.00 89.75 93 LEU A C 1
ATOM 707 O O . LEU A 1 93 ? 13.191 25.018 -21.319 1.00 89.75 93 LEU A O 1
ATOM 711 N N . VAL A 1 94 ? 14.601 23.269 -21.334 1.00 89.25 94 VAL A N 1
ATOM 712 C CA . VAL A 1 94 ? 14.104 22.663 -20.084 1.00 89.25 94 VAL A CA 1
ATOM 713 C C . VAL A 1 94 ? 14.698 23.338 -18.847 1.00 89.25 94 VAL A C 1
ATOM 715 O O . VAL A 1 94 ? 13.993 23.549 -17.861 1.00 89.25 94 VAL A O 1
ATOM 718 N N . TYR A 1 95 ? 15.988 23.673 -18.884 1.00 83.31 95 TYR A N 1
ATOM 719 C CA . TYR A 1 95 ? 16.726 24.184 -17.724 1.00 83.31 95 TYR A CA 1
ATOM 720 C C . TYR A 1 95 ? 16.965 25.700 -17.747 1.00 83.31 95 TYR A C 1
ATOM 722 O O . TYR A 1 95 ? 17.422 26.249 -16.743 1.00 83.31 95 TYR A O 1
ATOM 730 N N . GLY A 1 96 ? 16.618 26.377 -18.844 1.0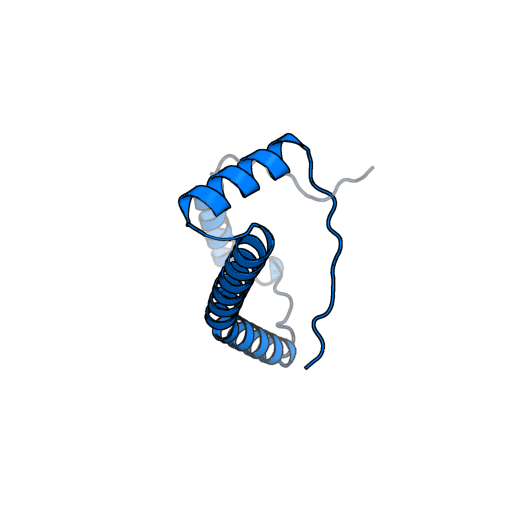0 78.94 96 GLY A N 1
ATOM 731 C CA . GLY A 1 96 ? 16.896 27.792 -19.075 1.00 78.94 96 GLY A CA 1
ATOM 732 C C . GLY A 1 96 ? 18.327 28.027 -19.574 1.00 78.94 96 GLY A C 1
ATOM 733 O O . GLY A 1 96 ? 19.280 27.440 -19.067 1.00 78.94 96 GLY A O 1
ATOM 734 N N . ALA A 1 97 ? 18.481 28.942 -20.536 1.00 67.50 97 ALA A N 1
ATOM 735 C CA . ALA A 1 97 ? 19.750 29.241 -21.216 1.00 67.50 97 ALA A CA 1
ATOM 736 C C . ALA A 1 97 ? 20.843 29.885 -20.327 1.00 67.50 97 ALA A C 1
ATOM 738 O O . ALA A 1 97 ? 21.980 30.045 -20.762 1.00 67.50 97 ALA A O 1
ATOM 739 N N . ASP A 1 98 ? 20.523 30.246 -19.079 1.00 63.56 98 ASP A N 1
ATOM 740 C CA . ASP A 1 98 ? 21.402 30.990 -18.159 1.00 63.56 98 ASP A CA 1
ATOM 741 C C . ASP A 1 98 ? 22.139 30.098 -17.143 1.00 63.56 98 ASP A C 1
ATOM 743 O O . ASP A 1 98 ? 22.517 30.540 -16.053 1.00 63.56 98 ASP A O 1
ATOM 747 N N . ARG A 1 99 ? 22.375 28.817 -17.454 1.00 59.53 99 ARG A N 1
ATOM 748 C CA . ARG A 1 99 ? 23.174 27.975 -16.557 1.00 59.53 99 ARG A CA 1
ATOM 749 C C . ARG A 1 99 ? 24.668 28.284 -16.742 1.00 59.53 99 ARG A C 1
ATOM 751 O O . ARG A 1 99 ? 25.207 28.024 -17.817 1.00 59.53 99 ARG A O 1
ATOM 758 N N . PRO A 1 100 ? 25.403 28.755 -15.714 1.00 54.03 100 PRO A N 1
ATOM 759 C CA . PRO A 1 100 ? 26.856 28.763 -15.787 1.00 54.03 100 PRO A CA 1
ATOM 760 C C . PRO A 1 100 ? 27.327 27.311 -15.894 1.00 54.03 100 PRO A C 1
ATOM 762 O O . PRO A 1 100 ? 26.976 26.474 -15.057 1.00 54.03 100 PRO A O 1
ATOM 765 N N . ALA A 1 101 ? 28.097 27.007 -16.938 1.00 55.75 101 ALA A N 1
ATOM 766 C CA . ALA A 1 101 ? 28.666 25.690 -17.188 1.00 55.75 101 ALA A CA 1
ATOM 767 C C . ALA A 1 101 ? 29.578 25.271 -16.023 1.00 55.75 101 ALA A C 1
ATOM 769 O O . ALA A 1 101 ? 30.783 25.524 -16.027 1.00 55.75 101 ALA A O 1
ATOM 770 N N . LYS A 1 102 ? 29.019 24.637 -14.989 1.00 53.47 102 LYS A N 1
ATOM 771 C CA . LYS A 1 102 ? 29.821 24.022 -13.935 1.00 53.47 102 LYS A CA 1
ATOM 772 C C . LYS A 1 102 ? 30.356 22.704 -14.486 1.00 53.47 102 LYS A C 1
ATOM 774 O O . LYS A 1 102 ? 29.680 21.682 -14.422 1.00 53.47 102 LYS A O 1
ATOM 779 N N . ARG A 1 103 ? 31.559 22.755 -15.064 1.00 56.12 103 ARG A N 1
ATOM 780 C CA . ARG A 1 103 ? 32.341 21.566 -15.425 1.00 56.12 103 ARG A CA 1
ATOM 781 C C . ARG A 1 103 ? 32.482 20.670 -14.184 1.00 56.12 103 ARG A C 1
ATOM 783 O O . ARG A 1 103 ? 32.936 21.167 -13.150 1.00 56.12 103 ARG A O 1
ATOM 790 N N . PRO A 1 104 ? 32.117 19.380 -14.241 1.00 50.53 104 PRO A N 1
ATOM 791 C CA . PRO A 1 104 ? 32.473 18.440 -13.195 1.00 50.53 104 PRO A CA 1
ATOM 792 C C . PRO A 1 104 ? 33.902 17.969 -13.475 1.00 50.53 104 PRO A C 1
ATOM 794 O O . PRO A 1 104 ? 34.128 17.140 -14.348 1.00 50.53 104 PRO A O 1
ATOM 797 N N . GLY A 1 105 ? 34.882 18.550 -12.784 1.00 53.81 105 GLY A N 1
ATOM 798 C CA . GLY A 1 105 ? 36.276 18.135 -12.945 1.00 53.81 105 GLY A CA 1
ATOM 799 C C . GLY A 1 105 ? 37.300 19.150 -12.462 1.00 53.81 105 GLY A C 1
ATOM 800 O O . GLY A 1 105 ? 38.140 19.570 -13.242 1.00 53.81 105 GLY A O 1
ATOM 801 N N . GLU A 1 106 ? 37.234 19.545 -11.193 1.00 40.56 106 GLU A N 1
ATOM 802 C CA . GLU A 1 106 ? 38.399 20.083 -10.479 1.00 40.56 106 GLU A CA 1
ATOM 803 C C . GLU A 1 106 ? 38.205 19.785 -8.987 1.00 40.56 106 GLU A C 1
ATOM 805 O O . GLU A 1 106 ? 37.546 20.518 -8.250 1.00 40.56 106 GLU A O 1
ATOM 810 N N . ALA A 1 107 ? 38.689 18.613 -8.576 1.00 42.44 107 ALA A N 1
ATOM 811 C CA . ALA A 1 107 ? 38.960 18.311 -7.180 1.00 42.44 107 ALA A CA 1
ATOM 812 C C . ALA A 1 107 ? 40.423 18.687 -6.917 1.00 42.44 107 ALA A C 1
ATOM 814 O O . ALA A 1 107 ? 41.309 18.239 -7.649 1.00 42.44 107 ALA A O 1
ATOM 815 N N . ALA A 1 108 ? 40.633 19.541 -5.917 1.00 38.62 108 ALA A N 1
ATOM 816 C CA . ALA A 1 108 ? 41.922 19.745 -5.264 1.00 38.62 108 ALA A CA 1
ATOM 817 C C . ALA A 1 108 ? 42.196 18.613 -4.265 1.00 38.62 108 ALA A C 1
ATOM 819 O O . ALA A 1 108 ? 41.205 18.066 -3.722 1.00 38.62 108 ALA A O 1
#

Sequence (108 aa):
MAKTRISISLDPEQAERIREHAERAGMDVSAYLVNAATRQMAETDALEAQFSRIDAAIAAAEAEAAALPQPAEVTEDDLTEEEKRQVREAVDLVYGADRPAKRPGEAA

Secondary structure (DSSP, 8-state):
-PPPP------HHHHHHHHHHHHHTT--HHHHHHHHHHHHHHHHHHHHHHHHHHHHHHHHHHHHHHHSPPPP---GGGS-HHHHHHHHHHHHHHH-TT-----S----

InterPro domains:
  IPR053842 Mobilization protein NikA-like [PF21983] (4-42)